Protein AF-A0A258B4U4-F1 (afdb_monomer)

Structure (mmCIF, N/CA/C/O backbone):
data_AF-A0A258B4U4-F1
#
_entry.id   AF-A0A258B4U4-F1
#
loop_
_atom_site.group_PDB
_atom_site.id
_atom_site.type_symbol
_atom_site.label_atom_id
_atom_site.label_alt_id
_atom_site.label_comp_id
_atom_site.label_asym_id
_atom_site.label_entity_id
_atom_site.label_seq_id
_atom_site.pdbx_PDB_ins_code
_atom_site.Cartn_x
_atom_site.Cartn_y
_atom_site.Cartn_z
_atom_site.occupancy
_atom_site.B_iso_or_equiv
_atom_site.auth_seq_id
_atom_site.auth_comp_id
_atom_site.auth_asym_id
_atom_site.auth_atom_id
_atom_site.pdbx_PDB_model_num
ATOM 1 N N . MET A 1 1 ? -0.368 -14.043 3.977 1.00 57.28 1 MET A N 1
ATOM 2 C CA . MET A 1 1 ? -0.980 -13.979 5.324 1.00 57.28 1 MET A CA 1
ATOM 3 C C . MET A 1 1 ? -2.438 -13.569 5.153 1.00 57.28 1 MET A C 1
ATOM 5 O O . MET A 1 1 ? -2.801 -13.131 4.064 1.00 57.28 1 MET A O 1
ATOM 9 N N . THR A 1 2 ? -3.269 -13.722 6.181 1.00 54.84 2 THR A N 1
ATOM 10 C CA . THR A 1 2 ? -4.687 -13.331 6.121 1.00 54.84 2 THR A CA 1
ATOM 11 C C . THR A 1 2 ? -5.037 -12.535 7.359 1.00 54.84 2 THR A C 1
ATOM 13 O O . THR A 1 2 ? -4.797 -13.016 8.465 1.00 54.84 2 THR A O 1
ATOM 16 N N . ASP A 1 3 ? -5.590 -11.342 7.158 1.00 57.75 3 ASP A N 1
ATOM 17 C CA . ASP A 1 3 ? -6.165 -10.527 8.219 1.00 57.75 3 ASP A CA 1
ATOM 18 C C . ASP A 1 3 ? -7.646 -10.872 8.339 1.00 57.75 3 ASP A C 1
ATOM 20 O O . ASP A 1 3 ? -8.399 -10.843 7.360 1.00 57.75 3 ASP A O 1
ATOM 24 N N . ILE A 1 4 ? -8.055 -11.219 9.555 1.00 54.72 4 ILE A N 1
ATOM 25 C CA . ILE A 1 4 ? -9.439 -11.521 9.903 1.00 54.72 4 ILE A CA 1
ATOM 26 C C . ILE A 1 4 ? -9.895 -10.446 10.876 1.00 54.72 4 ILE A C 1
ATOM 28 O O . ILE A 1 4 ? -9.302 -10.287 11.944 1.00 54.72 4 ILE A O 1
ATOM 32 N N . LEU A 1 5 ? -10.948 -9.726 10.503 1.00 55.56 5 LEU A N 1
ATOM 33 C CA . LEU A 1 5 ? -11.623 -8.789 11.386 1.00 55.56 5 LEU A CA 1
ATOM 34 C C . LEU A 1 5 ? -12.820 -9.494 12.015 1.00 55.56 5 LEU A C 1
ATOM 36 O O . LEU A 1 5 ? -13.747 -9.938 11.328 1.00 55.56 5 LEU A O 1
ATOM 40 N N . THR A 1 6 ? -12.785 -9.587 13.339 1.00 50.50 6 THR A N 1
ATOM 41 C CA . THR A 1 6 ? -13.876 -10.123 14.153 1.00 50.50 6 THR A CA 1
ATOM 42 C C . THR A 1 6 ? -14.504 -9.011 14.972 1.00 50.50 6 THR A C 1
ATOM 44 O O . THR A 1 6 ? -13.792 -8.194 15.562 1.00 50.50 6 THR A O 1
ATOM 47 N N . ARG A 1 7 ? -15.833 -9.009 15.079 1.00 46.16 7 ARG A N 1
ATOM 48 C CA . ARG A 1 7 ? -16.531 -8.094 15.985 1.00 46.16 7 ARG A CA 1
ATOM 49 C C . ARG A 1 7 ? -16.363 -8.608 17.416 1.00 46.16 7 ARG A C 1
ATOM 51 O O . ARG A 1 7 ? -16.921 -9.646 17.761 1.00 46.16 7 ARG A O 1
ATOM 58 N N . LEU A 1 8 ? -15.606 -7.898 18.252 1.00 47.12 8 LEU A N 1
ATOM 59 C CA . LEU A 1 8 ? -15.656 -8.140 19.695 1.00 47.12 8 LEU A CA 1
ATOM 60 C C . LEU A 1 8 ? -17.032 -7.701 20.239 1.00 47.12 8 LEU A C 1
ATOM 62 O O . LEU A 1 8 ? -17.660 -6.798 19.669 1.00 47.12 8 LEU A O 1
ATOM 66 N N . PRO A 1 9 ? -17.545 -8.347 21.306 1.00 41.34 9 PRO A N 1
ATOM 67 C CA . PRO A 1 9 ? -18.771 -7.909 21.963 1.00 41.34 9 PRO A CA 1
ATOM 68 C C . PRO A 1 9 ? -18.663 -6.421 22.315 1.00 41.34 9 PRO A C 1
ATOM 70 O O . PRO A 1 9 ? -17.621 -5.967 22.780 1.00 41.34 9 PRO A O 1
ATOM 73 N N . GLN A 1 10 ? -19.734 -5.678 22.021 1.00 45.78 10 GLN A N 1
ATOM 74 C CA . GLN A 1 10 ? -19.769 -4.213 22.039 1.00 45.78 10 GLN A CA 1
ATOM 75 C C . GLN A 1 10 ? -19.107 -3.634 23.305 1.00 45.78 10 GLN A C 1
ATOM 77 O O . GLN A 1 10 ? -19.483 -4.038 24.414 1.00 45.78 10 GLN A O 1
ATOM 82 N N . PRO A 1 11 ? -18.158 -2.689 23.172 1.00 42.22 11 PRO A N 1
ATOM 83 C CA . PRO A 1 11 ? -17.611 -2.004 24.328 1.00 42.22 11 PRO A CA 1
ATOM 84 C C . PRO A 1 11 ? -18.716 -1.206 25.032 1.00 42.22 11 PRO A C 1
ATOM 86 O O . PRO A 1 11 ? -19.526 -0.521 24.408 1.00 42.22 11 PRO A O 1
ATOM 89 N N . LYS A 1 12 ? -18.755 -1.302 26.365 1.00 40.03 12 LYS A N 1
ATOM 90 C CA . LYS A 1 12 ? -19.525 -0.375 27.207 1.00 40.03 12 LYS A CA 1
ATOM 91 C C . LYS A 1 12 ? -19.017 1.060 26.960 1.00 40.03 12 LYS A C 1
ATOM 93 O O . LYS A 1 12 ? -17.837 1.212 26.633 1.00 40.03 12 LYS A O 1
ATOM 98 N N . PRO A 1 13 ? -19.848 2.105 27.145 1.00 34.00 13 PRO A N 1
ATOM 99 C CA . PRO A 1 13 ? -19.436 3.486 26.894 1.00 34.00 13 PRO A CA 1
ATOM 100 C C . PRO A 1 13 ? -18.133 3.811 27.641 1.00 34.00 13 PRO A C 1
ATOM 102 O O . PRO A 1 13 ? -18.082 3.671 28.863 1.00 34.00 13 PRO A O 1
ATOM 105 N N . GLY A 1 14 ? -17.085 4.197 26.904 1.00 42.03 14 GLY A N 1
ATOM 106 C CA . GLY A 1 14 ? -15.760 4.529 27.448 1.00 42.03 14 GLY A CA 1
ATOM 107 C C . GLY A 1 14 ? -14.643 3.501 27.208 1.00 42.03 14 GLY A C 1
ATOM 108 O O . GLY A 1 14 ? -13.531 3.722 27.678 1.00 42.03 14 GLY A O 1
ATOM 109 N N . ILE A 1 15 ? -14.896 2.403 26.486 1.00 40.91 15 ILE A N 1
ATOM 110 C CA . ILE A 1 15 ? -13.865 1.422 26.103 1.00 40.91 15 ILE A CA 1
ATOM 111 C C . ILE A 1 15 ? -13.542 1.574 24.610 1.00 40.91 15 ILE A C 1
ATOM 113 O O . ILE A 1 15 ? -14.441 1.591 23.777 1.00 40.91 15 ILE A O 1
ATOM 117 N N . LEU A 1 16 ? -12.246 1.695 24.311 1.00 35.59 16 LEU A N 1
ATOM 118 C CA . LEU A 1 16 ? -11.634 1.728 22.980 1.00 35.59 16 LEU A CA 1
ATOM 119 C C . LEU A 1 16 ? -12.248 0.656 22.055 1.00 35.59 16 LEU A C 1
ATOM 121 O O . LEU A 1 16 ? -12.369 -0.498 22.470 1.00 35.59 16 LEU A O 1
ATOM 125 N N . ASP A 1 17 ? -12.596 1.008 20.813 1.00 39.72 17 ASP A N 1
ATOM 126 C CA . ASP A 1 17 ? -12.992 0.043 19.778 1.00 39.72 17 ASP A CA 1
ATOM 127 C C . ASP A 1 17 ? -11.796 -0.864 19.432 1.00 39.72 17 ASP A C 1
ATOM 129 O O . ASP A 1 17 ? -11.010 -0.600 18.519 1.00 39.72 17 ASP A O 1
ATOM 133 N N . ILE A 1 18 ? -11.615 -1.933 20.211 1.00 39.09 18 ILE A N 1
ATOM 134 C CA . ILE A 1 18 ? -10.555 -2.917 19.998 1.00 39.09 18 ILE A CA 1
ATOM 135 C C . ILE A 1 18 ? -10.959 -3.784 18.803 1.00 39.09 18 ILE A C 1
ATOM 137 O O . ILE A 1 18 ? -11.788 -4.688 18.907 1.00 39.09 18 ILE A O 1
ATOM 141 N N . HIS A 1 19 ? -10.347 -3.513 17.655 1.00 46.69 19 HIS A N 1
ATOM 142 C CA . HIS A 1 19 ? -10.395 -4.389 16.493 1.00 46.69 19 HIS A CA 1
ATOM 143 C C . HIS A 1 19 ? -9.256 -5.402 16.615 1.00 46.69 19 HIS A C 1
ATOM 145 O O . HIS A 1 19 ? -8.081 -5.055 16.505 1.00 46.69 19 HIS A O 1
ATOM 151 N N . ALA A 1 20 ? -9.597 -6.659 16.896 1.00 43.94 20 ALA A N 1
ATOM 152 C CA . ALA A 1 20 ? -8.617 -7.733 16.917 1.00 43.94 20 ALA A CA 1
ATOM 153 C C . ALA A 1 20 ? -8.314 -8.168 15.477 1.00 43.94 20 ALA A C 1
ATOM 155 O O . ALA A 1 20 ? -9.196 -8.675 14.784 1.00 43.94 20 ALA A O 1
ATOM 156 N N . TYR A 1 21 ? -7.067 -7.975 15.046 1.00 53.09 21 TYR A N 1
ATOM 157 C CA . TYR A 1 21 ? -6.529 -8.623 13.854 1.00 53.09 21 TYR A CA 1
ATOM 158 C C . TYR A 1 21 ? -6.013 -9.999 14.254 1.00 53.09 21 TYR A C 1
ATOM 160 O O . TYR A 1 21 ? -5.016 -10.112 14.970 1.00 53.09 21 TYR A O 1
ATOM 168 N N . VAL A 1 22 ? -6.690 -11.052 13.803 1.00 54.00 22 VAL A N 1
ATOM 169 C CA . VAL A 1 22 ? -6.164 -12.412 13.941 1.00 54.00 22 VAL A CA 1
ATOM 170 C C . VAL A 1 22 ? -5.401 -12.743 12.669 1.00 54.00 22 VAL A C 1
ATOM 172 O O . VAL A 1 22 ? -5.995 -12.947 11.611 1.00 54.00 22 VAL A O 1
ATOM 175 N N . GLY A 1 23 ? -4.074 -12.780 12.780 1.00 55.97 23 GLY A N 1
ATOM 176 C CA . GLY A 1 23 ? -3.212 -13.263 11.710 1.00 55.97 23 GLY A CA 1
ATOM 177 C C . GLY A 1 23 ? -3.394 -14.769 11.535 1.00 55.97 23 GLY A C 1
ATOM 178 O O . GLY A 1 23 ? -3.042 -15.549 12.420 1.00 55.97 23 GLY A O 1
ATOM 179 N N . GLY A 1 24 ? -3.953 -15.181 10.399 1.00 59.22 24 GLY A N 1
ATOM 180 C CA . GLY A 1 24 ? -4.004 -16.591 10.010 1.00 59.22 24 GLY A CA 1
ATOM 181 C C . GLY A 1 24 ? -2.632 -17.129 9.587 1.00 59.22 24 GLY A C 1
ATOM 182 O O . GLY A 1 24 ? -1.702 -16.366 9.310 1.00 59.22 24 GLY A O 1
ATOM 183 N N . MET A 1 25 ? -2.508 -18.457 9.481 1.00 64.19 25 MET A N 1
ATOM 184 C CA . MET A 1 25 ? -1.312 -19.085 8.904 1.00 64.19 25 MET A CA 1
ATOM 185 C C . MET A 1 25 ? -1.041 -18.565 7.483 1.00 64.19 25 MET A C 1
ATOM 187 O O . MET A 1 25 ? -1.942 -18.096 6.782 1.00 64.19 25 MET A O 1
ATOM 191 N N . VAL A 1 26 ? 0.212 -18.666 7.033 1.00 65.75 26 VAL A N 1
ATOM 192 C CA . VAL A 1 26 ? 0.571 -18.332 5.650 1.00 65.75 26 VAL A CA 1
ATOM 193 C C . VAL A 1 26 ? -0.230 -19.223 4.696 1.00 65.75 26 VAL A C 1
ATOM 195 O O . VAL A 1 26 ? -0.152 -20.448 4.768 1.00 65.75 26 VAL A O 1
ATOM 198 N N . ILE A 1 27 ? -1.002 -18.601 3.800 1.00 67.62 27 ILE A N 1
ATOM 199 C CA . ILE A 1 27 ? -1.620 -19.298 2.670 1.00 67.62 27 ILE A CA 1
ATOM 200 C C . ILE A 1 27 ? -0.487 -19.672 1.713 1.00 67.62 27 ILE A C 1
ATOM 202 O O . ILE A 1 27 ? 0.030 -18.815 1.000 1.00 67.62 27 ILE A O 1
ATOM 206 N N . ASN A 1 28 ? -0.074 -20.937 1.752 1.00 72.75 28 ASN A N 1
ATOM 207 C CA . ASN A 1 28 ? 0.913 -21.493 0.820 1.00 72.75 28 ASN A CA 1
ATOM 208 C C . ASN A 1 28 ? 0.250 -22.048 -0.450 1.00 72.75 28 ASN A C 1
ATOM 210 O O . ASN A 1 28 ? 0.914 -22.216 -1.469 1.00 72.75 28 ASN A O 1
ATOM 214 N N . ASP A 1 29 ? -1.057 -22.307 -0.391 1.00 78.06 29 ASP A N 1
ATOM 215 C CA . ASP A 1 29 ? -1.873 -22.735 -1.520 1.00 78.06 29 ASP A CA 1
ATOM 216 C C . ASP A 1 29 ? -2.616 -21.534 -2.114 1.00 78.06 29 ASP A C 1
ATOM 218 O O . ASP A 1 29 ? -3.745 -21.212 -1.744 1.00 78.06 29 ASP A O 1
ATOM 222 N N . TYR A 1 30 ? -1.938 -20.828 -3.016 1.00 75.31 30 TYR A N 1
ATOM 223 C CA . TYR A 1 30 ? -2.520 -19.669 -3.690 1.00 75.31 30 TYR A CA 1
ATOM 224 C C . TYR A 1 30 ? -3.675 -20.047 -4.627 1.00 75.31 30 TYR A C 1
ATOM 226 O O . TYR A 1 30 ? -4.534 -19.203 -4.866 1.00 75.31 30 TYR A O 1
ATOM 234 N N . ALA A 1 31 ? -3.719 -21.289 -5.129 1.00 80.50 31 ALA A N 1
ATOM 235 C CA . ALA A 1 31 ? -4.753 -21.741 -6.059 1.00 80.50 31 ALA A CA 1
ATOM 236 C C . ALA A 1 31 ? -6.125 -21.854 -5.377 1.00 80.50 31 ALA A C 1
ATOM 238 O O . ALA A 1 31 ? -7.134 -21.513 -5.985 1.00 80.50 31 ALA A O 1
ATOM 239 N N . HIS A 1 32 ? -6.151 -22.241 -4.100 1.00 81.62 32 HIS A N 1
ATOM 240 C CA . HIS A 1 32 ? -7.381 -22.366 -3.306 1.00 81.62 32 HIS A CA 1
ATOM 241 C C . HIS A 1 32 ? -7.557 -21.227 -2.285 1.00 81.62 32 HIS A C 1
ATOM 243 O O . HIS A 1 32 ? -8.353 -21.329 -1.348 1.00 81.62 32 HIS A O 1
ATOM 249 N N . ARG A 1 33 ? -6.825 -20.114 -2.451 1.00 82.56 33 ARG A N 1
ATOM 250 C CA . ARG A 1 33 ? -6.889 -18.939 -1.563 1.00 82.56 33 ARG A CA 1
ATOM 251 C C . ARG A 1 33 ? -8.322 -18.430 -1.398 1.00 82.56 33 ARG A C 1
ATOM 253 O O . ARG A 1 33 ? -8.728 -18.145 -0.274 1.00 82.56 33 ARG A O 1
ATOM 260 N N . ASP A 1 34 ? -9.083 -18.339 -2.483 1.00 83.94 34 ASP A N 1
ATOM 261 C CA . ASP A 1 34 ? -10.447 -17.798 -2.446 1.00 83.94 34 ASP A CA 1
ATOM 262 C C . ASP A 1 34 ? -11.412 -18.727 -1.697 1.00 83.94 34 ASP A C 1
ATOM 264 O O . ASP A 1 34 ? -12.175 -18.269 -0.849 1.00 83.94 34 ASP A O 1
ATOM 268 N N . GLU A 1 35 ? -11.303 -20.043 -1.889 1.00 86.56 35 GLU A N 1
ATOM 269 C CA . GLU A 1 35 ? -12.082 -21.024 -1.122 1.00 86.56 35 GLU A CA 1
ATOM 270 C C . GLU A 1 35 ? -11.774 -20.950 0.379 1.00 86.56 35 GLU A C 1
ATOM 272 O O . GLU A 1 35 ? -12.676 -21.013 1.218 1.00 86.56 35 GLU A O 1
ATOM 277 N N . MET A 1 36 ? -10.498 -20.779 0.743 1.00 84.06 36 MET A N 1
ATOM 278 C CA . MET A 1 36 ? -10.100 -20.587 2.138 1.00 84.06 36 MET A CA 1
ATOM 279 C C . MET A 1 36 ? -10.692 -19.304 2.724 1.00 84.06 36 MET A C 1
ATOM 281 O O . MET A 1 36 ? -11.162 -19.314 3.862 1.00 84.06 36 MET A O 1
ATOM 285 N N . VAL A 1 37 ? -10.689 -18.212 1.960 1.00 84.75 37 VAL A N 1
ATOM 286 C CA . VAL A 1 37 ? -11.292 -16.939 2.370 1.00 84.75 37 VAL A CA 1
ATOM 287 C C . VAL A 1 37 ? -12.782 -17.106 2.637 1.00 84.75 37 VAL A C 1
ATOM 289 O O . VAL A 1 37 ? -13.245 -16.688 3.696 1.00 84.75 37 VAL A O 1
ATOM 292 N N . GLU A 1 38 ? -13.519 -17.762 1.742 1.00 87.88 38 GLU A N 1
ATOM 293 C CA . GLU A 1 38 ? -14.956 -18.003 1.919 1.00 87.88 38 GLU A CA 1
ATOM 294 C C . GLU A 1 38 ? -15.251 -18.876 3.142 1.00 87.88 38 GLU A C 1
ATOM 296 O O . GLU A 1 38 ? -16.148 -18.575 3.933 1.00 87.88 38 GLU A O 1
ATOM 301 N N . ARG A 1 39 ? -14.430 -19.902 3.389 1.00 86.56 39 ARG A N 1
ATOM 302 C CA . ARG A 1 39 ? -14.548 -20.725 4.601 1.00 86.56 39 ARG A CA 1
ATOM 303 C C . ARG A 1 39 ? -14.335 -19.923 5.883 1.00 86.56 39 ARG A C 1
ATOM 305 O O . ARG A 1 39 ? -15.029 -20.171 6.864 1.00 86.56 39 ARG A O 1
ATOM 312 N N . ILE A 1 40 ? -13.387 -18.985 5.892 1.00 85.31 40 ILE A N 1
ATOM 313 C CA . ILE A 1 40 ? -13.126 -18.130 7.058 1.00 85.31 40 ILE A CA 1
ATOM 314 C C . ILE A 1 40 ? -14.256 -17.110 7.236 1.00 85.31 40 ILE A C 1
ATOM 316 O O . ILE A 1 40 ? -14.705 -16.899 8.359 1.00 85.31 40 ILE A O 1
ATOM 320 N N . LYS A 1 41 ? -14.761 -16.517 6.148 1.00 85.81 41 LYS A N 1
ATOM 321 C CA . LYS A 1 41 ? -15.911 -15.597 6.188 1.00 85.81 41 LYS A CA 1
ATOM 322 C C . LYS A 1 41 ? -17.167 -16.260 6.760 1.00 85.81 41 LYS A C 1
ATOM 324 O O . LYS A 1 41 ? -17.949 -15.591 7.423 1.00 85.81 41 LYS A O 1
ATOM 329 N N . ALA A 1 42 ? -17.348 -17.561 6.531 1.00 89.06 42 ALA A N 1
ATOM 330 C CA . ALA A 1 42 ? -18.481 -18.323 7.053 1.00 89.06 42 ALA A CA 1
ATOM 331 C C . ALA A 1 42 ? -18.415 -18.592 8.573 1.00 89.06 42 ALA A C 1
ATOM 333 O O . ALA A 1 42 ? -19.391 -19.077 9.149 1.00 89.06 42 ALA A O 1
ATOM 334 N N . VAL A 1 43 ? -17.291 -18.301 9.241 1.00 88.50 43 VAL A N 1
ATOM 335 C CA . VAL A 1 43 ? -17.159 -18.490 10.691 1.00 88.50 43 VAL A CA 1
ATOM 336 C C . VAL A 1 43 ? -18.011 -17.448 11.434 1.00 88.50 43 VAL A C 1
ATOM 338 O O . VAL A 1 43 ? -17.839 -16.246 11.214 1.00 88.50 43 VAL A O 1
ATOM 341 N N . PRO A 1 44 ? -18.903 -17.861 12.358 1.00 85.69 44 PRO A N 1
ATOM 342 C CA . PRO A 1 44 ? -19.718 -16.925 13.128 1.00 85.69 44 PRO A CA 1
ATOM 343 C C . PRO A 1 44 ? -18.872 -15.874 13.862 1.00 85.69 44 PRO A C 1
ATOM 345 O O . PRO A 1 44 ? -17.939 -16.210 14.587 1.00 85.69 44 PRO A O 1
ATOM 348 N N . GLY A 1 45 ? -19.221 -14.595 13.691 1.00 83.00 45 GLY A N 1
ATOM 349 C C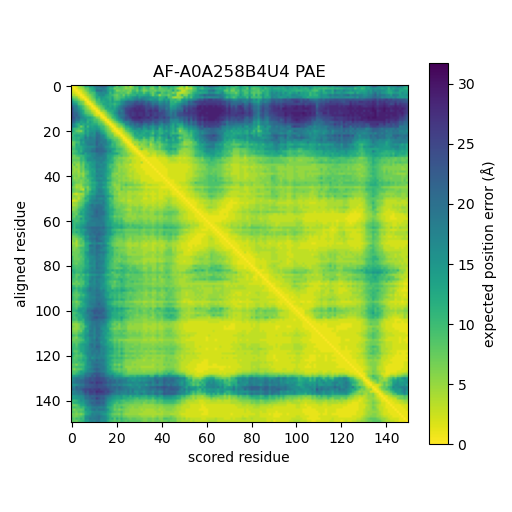A . GLY A 1 45 ? -18.518 -13.459 14.304 1.00 83.00 45 GLY A CA 1
ATOM 350 C C . GLY A 1 45 ? -17.414 -12.832 13.441 1.00 83.00 45 GLY A C 1
ATOM 351 O O . GLY A 1 45 ? -16.938 -11.743 13.775 1.00 83.00 45 GLY A O 1
ATOM 352 N N . VAL A 1 46 ? -17.047 -13.459 12.319 1.00 82.31 46 VAL A N 1
ATOM 353 C CA . VAL A 1 46 ? -16.180 -12.850 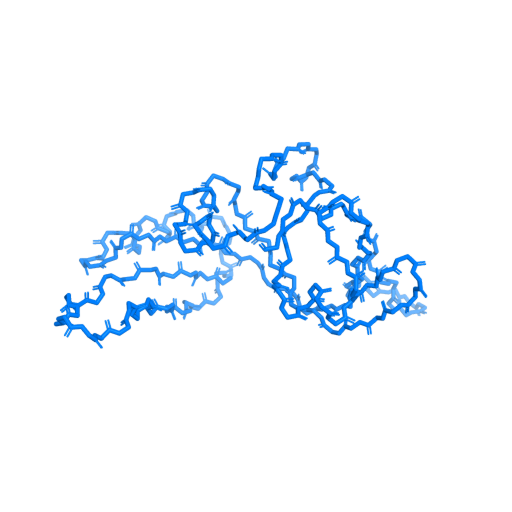11.303 1.00 82.31 46 VAL A CA 1
ATOM 354 C C . VAL A 1 46 ? -16.990 -11.851 10.487 1.00 82.31 46 VAL A C 1
ATOM 356 O O . VAL A 1 46 ? -18.034 -12.181 9.931 1.00 82.31 46 VAL A O 1
ATOM 359 N N . THR A 1 47 ? -16.512 -10.612 10.420 1.00 79.94 47 THR A N 1
ATOM 360 C CA . THR A 1 47 ? -17.173 -9.543 9.657 1.00 79.94 47 THR A CA 1
ATOM 361 C C . THR A 1 47 ? -16.445 -9.223 8.364 1.00 79.94 47 THR A C 1
ATOM 363 O O . THR A 1 47 ? -17.066 -8.738 7.424 1.00 79.94 47 THR A O 1
ATOM 366 N N . GLN A 1 48 ? -15.138 -9.483 8.302 1.00 78.38 48 GLN A N 1
ATOM 367 C CA . GLN A 1 48 ? -14.339 -9.254 7.105 1.00 78.38 48 GLN A CA 1
ATOM 368 C C . GLN A 1 48 ? -13.093 -10.143 7.108 1.00 78.38 48 GLN A C 1
ATOM 370 O O . GLN A 1 48 ? -12.508 -10.424 8.154 1.00 78.38 48 GLN A O 1
ATOM 375 N N . VAL A 1 49 ? -12.685 -10.571 5.915 1.00 81.75 49 VAL A N 1
ATOM 376 C CA . VAL A 1 49 ? -11.469 -11.356 5.683 1.00 81.75 49 VAL A CA 1
ATOM 377 C C . VAL A 1 49 ? -10.723 -10.723 4.520 1.00 81.75 49 VAL A C 1
ATOM 379 O O . VAL A 1 49 ? -11.293 -10.570 3.441 1.00 81.75 49 VAL A O 1
ATOM 382 N N . SER A 1 50 ? -9.461 -10.369 4.744 1.00 81.50 50 SER A N 1
ATOM 383 C CA . SER A 1 50 ? -8.590 -9.740 3.754 1.00 81.50 50 SER A CA 1
ATOM 384 C C . SER A 1 50 ? -7.261 -10.486 3.667 1.00 81.50 50 SER A C 1
ATOM 386 O O . SER A 1 50 ? -6.459 -10.456 4.604 1.00 81.50 50 SER A O 1
ATOM 388 N N . PRO A 1 51 ? -6.983 -11.182 2.558 1.00 83.12 51 PRO A N 1
ATOM 389 C CA . PRO A 1 51 ? -5.667 -11.761 2.330 1.00 83.12 51 PRO A CA 1
ATOM 390 C C . PRO A 1 51 ? -4.687 -10.679 1.913 1.00 83.12 51 PRO A C 1
ATOM 392 O O . PRO A 1 51 ? -4.994 -9.844 1.061 1.00 83.12 51 PRO A O 1
ATOM 395 N N . PHE A 1 52 ? -3.478 -10.757 2.450 1.00 85.81 52 PHE A N 1
ATOM 396 C CA . PHE A 1 52 ? -2.418 -9.814 2.138 1.00 85.81 52 PHE A CA 1
ATOM 397 C C . PHE A 1 52 ? -1.066 -10.510 1.997 1.00 85.81 52 PHE A C 1
ATOM 399 O O . PHE A 1 52 ? -0.784 -11.559 2.597 1.00 85.81 52 PHE A O 1
ATOM 406 N N . VAL A 1 53 ? -0.197 -9.884 1.214 1.00 85.69 53 VAL A N 1
ATOM 407 C CA . VAL A 1 53 ? 1.227 -10.212 1.154 1.00 85.69 53 VAL A CA 1
ATOM 408 C C . VAL A 1 53 ? 1.968 -9.164 1.962 1.00 85.69 53 VAL A C 1
ATOM 410 O O . VAL A 1 53 ? 1.658 -7.983 1.869 1.00 85.69 53 VAL A O 1
ATOM 413 N N . GLN A 1 54 ? 2.936 -9.582 2.766 1.00 87.00 54 GLN A N 1
ATOM 414 C CA . GLN A 1 54 ? 3.768 -8.666 3.533 1.00 87.00 54 GLN A CA 1
ATOM 415 C C . GLN A 1 54 ? 5.229 -9.007 3.294 1.00 87.00 54 GLN A C 1
ATOM 417 O O . GLN A 1 54 ? 5.615 -10.170 3.399 1.00 87.00 54 GLN A O 1
ATOM 422 N N . SER A 1 55 ? 6.027 -7.991 2.988 1.00 86.25 55 SER A N 1
ATOM 423 C CA . SER A 1 55 ? 7.469 -8.118 2.818 1.00 86.25 55 SER A CA 1
ATOM 424 C C . SER A 1 55 ? 8.174 -7.021 3.605 1.00 86.25 55 SER A C 1
ATOM 426 O O . SER A 1 55 ? 7.798 -5.856 3.468 1.00 86.25 55 SER A O 1
ATOM 428 N N . PRO A 1 56 ? 9.211 -7.341 4.395 1.00 90.31 56 PRO A N 1
ATOM 429 C CA . PRO A 1 56 ? 10.123 -6.316 4.874 1.00 90.31 56 PRO A CA 1
ATOM 430 C C . PRO A 1 56 ? 10.890 -5.705 3.690 1.00 90.31 56 PRO A C 1
ATOM 432 O O . PRO A 1 56 ? 11.124 -6.365 2.670 1.00 90.31 56 PRO A O 1
ATOM 435 N N . GLY A 1 57 ? 11.285 -4.447 3.832 1.00 92.31 57 GLY A N 1
ATOM 436 C CA . GLY A 1 57 ? 12.051 -3.702 2.844 1.00 92.31 57 GLY A CA 1
ATOM 437 C C . GLY A 1 57 ? 12.579 -2.387 3.405 1.00 92.31 57 GLY A C 1
ATOM 438 O O . GLY A 1 57 ? 12.503 -2.123 4.606 1.00 92.31 57 GLY A O 1
ATOM 439 N N . LEU A 1 58 ? 13.117 -1.565 2.513 1.00 94.31 58 LEU A N 1
ATOM 440 C CA . LEU A 1 58 ? 13.528 -0.195 2.791 1.00 94.31 58 LEU A CA 1
ATOM 441 C C . LEU A 1 58 ? 12.624 0.763 2.022 1.00 94.31 58 LEU A C 1
ATOM 443 O O . LEU A 1 58 ? 12.281 0.499 0.870 1.00 94.31 58 LEU A O 1
ATOM 447 N N . ALA A 1 59 ? 12.268 1.875 2.647 1.00 95.38 59 ALA A N 1
ATOM 448 C CA . ALA A 1 59 ? 11.675 3.020 1.976 1.00 95.38 59 ALA A CA 1
ATOM 449 C C . ALA A 1 59 ? 12.676 4.174 1.985 1.00 95.38 59 ALA A C 1
ATOM 451 O O . ALA A 1 59 ? 13.418 4.330 2.955 1.00 95.38 59 ALA A O 1
ATOM 452 N N . GLN A 1 60 ? 12.700 4.958 0.913 1.00 96.00 60 GLN A N 1
ATOM 453 C CA . GLN A 1 60 ? 13.582 6.106 0.761 1.00 96.00 60 GLN A CA 1
ATOM 454 C C . GLN A 1 60 ? 12.842 7.263 0.089 1.00 96.00 60 GLN A C 1
ATOM 456 O O . GLN A 1 60 ? 12.207 7.066 -0.950 1.00 96.00 60 GLN A O 1
ATOM 461 N N . ASN A 1 61 ? 12.939 8.462 0.661 1.00 96.62 61 ASN A N 1
ATOM 462 C CA . ASN A 1 61 ? 12.397 9.680 0.059 1.00 96.62 61 ASN A CA 1
ATOM 463 C C . ASN A 1 61 ? 13.368 10.282 -0.980 1.00 96.62 61 ASN A C 1
ATOM 465 O O . ASN A 1 61 ? 14.528 9.875 -1.089 1.00 96.62 61 ASN A O 1
ATOM 469 N N . ILE A 1 62 ? 12.922 11.300 -1.718 1.00 95.00 62 ILE A N 1
ATOM 470 C CA . ILE A 1 62 ? 13.743 11.974 -2.744 1.00 95.00 62 ILE A CA 1
ATOM 471 C C . ILE A 1 62 ? 14.994 12.680 -2.187 1.00 95.00 62 ILE A C 1
ATOM 473 O O . ILE A 1 62 ? 15.932 12.953 -2.931 1.00 95.00 62 ILE A O 1
ATOM 477 N N . GLN A 1 63 ? 15.028 12.968 -0.882 1.00 94.38 63 GLN A N 1
ATOM 478 C CA . GLN A 1 63 ? 16.151 13.607 -0.187 1.00 94.38 63 GLN A CA 1
ATOM 479 C C . GLN A 1 63 ? 17.174 12.586 0.349 1.00 94.38 63 GLN A C 1
ATOM 481 O O . GLN A 1 63 ? 18.183 12.976 0.934 1.00 94.38 63 GLN A O 1
ATOM 486 N N . GLY A 1 64 ? 16.933 11.284 0.159 1.00 93.06 64 GLY A N 1
ATOM 487 C CA . GLY A 1 64 ? 17.808 10.199 0.608 1.00 93.06 64 GLY A CA 1
ATOM 488 C C . GLY A 1 64 ? 17.553 9.706 2.037 1.00 93.06 64 GLY A C 1
ATOM 489 O O . GLY A 1 64 ? 18.216 8.761 2.475 1.00 93.06 64 GLY A O 1
ATOM 490 N N . VAL A 1 65 ? 16.579 10.272 2.759 1.00 94.62 65 VAL A N 1
ATOM 491 C CA . VAL A 1 65 ? 16.145 9.751 4.066 1.00 94.62 65 VAL A CA 1
ATOM 492 C C . VAL A 1 65 ? 15.587 8.351 3.855 1.00 94.62 65 VAL A C 1
ATOM 494 O O . VAL A 1 65 ? 14.751 8.152 2.977 1.00 94.62 65 VAL A O 1
ATOM 497 N N . SER A 1 66 ? 16.091 7.377 4.616 1.00 94.44 66 SER A N 1
ATOM 498 C CA . SER A 1 66 ? 15.776 5.960 4.420 1.00 94.44 66 SER A CA 1
ATOM 499 C C . SER A 1 66 ? 15.411 5.280 5.735 1.00 94.44 66 SER A C 1
ATOM 501 O O . SER A 1 66 ? 16.040 5.539 6.760 1.00 94.44 66 SER A O 1
ATOM 503 N N . GLY A 1 67 ? 14.435 4.376 5.698 1.00 93.19 67 GLY A N 1
ATOM 504 C CA . GLY A 1 67 ? 13.952 3.647 6.870 1.00 93.19 67 GLY A CA 1
ATOM 505 C C . GLY A 1 67 ? 13.498 2.229 6.538 1.00 93.19 67 GLY A C 1
ATOM 506 O O . GLY A 1 67 ? 13.194 1.906 5.387 1.00 93.19 67 GLY A O 1
ATOM 507 N N . LEU A 1 68 ? 13.457 1.367 7.555 1.00 93.25 68 LEU A N 1
ATOM 508 C CA . LEU A 1 68 ? 12.878 0.030 7.432 1.00 93.25 68 LEU A CA 1
ATOM 509 C C . LEU A 1 68 ? 11.359 0.141 7.294 1.00 93.25 68 LEU A C 1
ATOM 511 O O . LEU A 1 68 ? 10.714 0.862 8.048 1.00 93.25 68 LEU A O 1
ATOM 515 N N . ALA A 1 69 ? 10.790 -0.612 6.359 1.00 91.00 69 ALA A N 1
ATOM 516 C CA . ALA A 1 69 ? 9.359 -0.628 6.102 1.00 91.00 69 ALA A CA 1
ATOM 517 C C . ALA A 1 69 ? 8.840 -2.062 5.985 1.00 91.00 69 ALA A C 1
ATOM 519 O O . ALA A 1 69 ? 9.487 -2.934 5.402 1.00 91.00 69 ALA A O 1
ATOM 520 N N . TYR A 1 70 ? 7.628 -2.292 6.487 1.00 91.19 70 TYR A N 1
ATOM 521 C CA . TYR A 1 70 ? 6.840 -3.464 6.125 1.00 91.19 70 TYR A CA 1
ATOM 522 C C . TYR A 1 70 ? 5.880 -3.075 5.010 1.00 91.19 70 TYR A C 1
ATOM 524 O O . TYR A 1 70 ? 4.940 -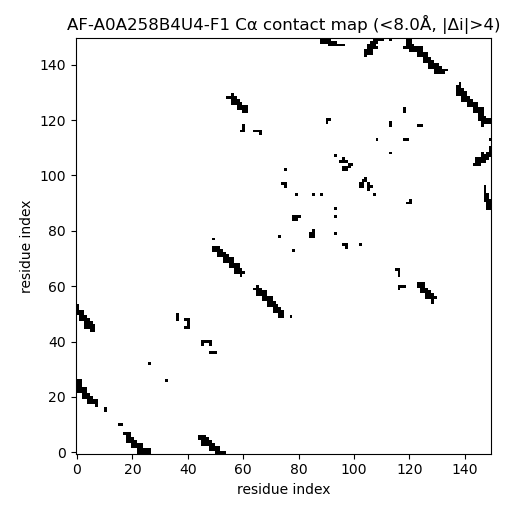2.312 5.213 1.00 91.19 70 TYR A O 1
ATOM 532 N N . ILE A 1 71 ? 6.128 -3.608 3.822 1.00 91.62 71 ILE A N 1
ATOM 533 C CA . ILE A 1 71 ? 5.341 -3.332 2.627 1.00 91.62 71 ILE A CA 1
ATOM 534 C C . ILE A 1 71 ? 4.230 -4.369 2.566 1.00 91.62 71 ILE A C 1
ATOM 536 O O . ILE A 1 71 ? 4.504 -5.573 2.550 1.00 91.62 71 ILE A O 1
ATOM 540 N N . ARG A 1 72 ? 2.980 -3.903 2.536 1.00 90.00 72 ARG A N 1
ATOM 541 C CA . ARG A 1 72 ? 1.801 -4.764 2.492 1.00 90.00 72 ARG A CA 1
ATOM 542 C C . ARG A 1 72 ? 1.068 -4.611 1.161 1.00 90.00 72 ARG A C 1
ATOM 544 O O . ARG A 1 72 ? 0.552 -3.545 0.851 1.00 90.00 72 ARG A O 1
ATOM 551 N N . GLY A 1 73 ? 1.006 -5.696 0.397 1.00 89.44 73 GLY A N 1
ATOM 552 C CA . GLY A 1 73 ? 0.155 -5.818 -0.781 1.00 89.44 73 GLY A CA 1
ATOM 553 C C . GLY A 1 73 ? -1.227 -6.313 -0.372 1.00 89.44 73 GLY A C 1
ATOM 554 O O . GLY A 1 73 ? -1.348 -7.392 0.212 1.00 89.44 73 GLY A O 1
ATOM 555 N N . VAL A 1 74 ? -2.252 -5.525 -0.676 1.00 87.69 74 VAL A N 1
ATOM 556 C CA . VAL A 1 74 ? -3.658 -5.815 -0.379 1.00 87.69 74 VAL A CA 1
ATOM 557 C C . VAL A 1 74 ? -4.498 -5.630 -1.631 1.00 87.69 74 VAL A C 1
ATOM 559 O O . VAL A 1 74 ? -4.152 -4.844 -2.511 1.00 87.69 74 VAL A O 1
ATOM 562 N N . ASP A 1 75 ? -5.616 -6.341 -1.689 1.00 86.25 75 ASP A N 1
ATOM 563 C CA . ASP A 1 75 ? -6.617 -6.115 -2.722 1.00 86.25 75 ASP A CA 1
ATOM 564 C C . ASP A 1 75 ? -7.272 -4.728 -2.562 1.00 86.25 75 ASP A C 1
ATOM 566 O O . ASP A 1 75 ? -7.601 -4.299 -1.451 1.00 86.25 75 ASP A O 1
ATOM 570 N N . ALA A 1 76 ? -7.453 -4.019 -3.678 1.00 87.06 76 ALA A N 1
ATOM 571 C CA . ALA A 1 76 ? -7.904 -2.630 -3.669 1.00 87.06 76 ALA A CA 1
ATOM 572 C C . ALA A 1 76 ? -9.373 -2.487 -3.258 1.00 87.06 76 ALA A C 1
ATOM 574 O O . ALA A 1 76 ? -9.724 -1.527 -2.570 1.00 87.06 76 ALA A O 1
ATOM 575 N N . GLU A 1 77 ? -10.232 -3.419 -3.670 1.00 85.31 77 GLU A N 1
ATOM 576 C CA . GLU A 1 77 ? -11.641 -3.425 -3.277 1.00 85.31 77 GLU A CA 1
ATOM 577 C C . GLU A 1 77 ? -11.768 -3.705 -1.779 1.00 85.31 77 GLU A C 1
ATOM 579 O O . GLU A 1 77 ? -12.449 -2.982 -1.051 1.00 85.31 77 GLU A O 1
ATOM 584 N N . THR A 1 78 ? -11.026 -4.695 -1.293 1.00 82.62 78 THR A N 1
ATOM 585 C CA . THR A 1 78 ? -11.008 -5.058 0.121 1.00 82.62 78 THR A CA 1
ATOM 586 C C . THR A 1 78 ? -10.511 -3.902 0.986 1.00 82.62 78 THR A C 1
ATOM 588 O O . THR A 1 78 ? -11.144 -3.579 1.993 1.00 82.62 78 THR A O 1
ATOM 591 N N . LEU A 1 79 ? -9.432 -3.221 0.580 1.00 84.38 79 LEU A N 1
ATOM 592 C CA . LEU A 1 79 ? -8.892 -2.076 1.317 1.00 84.38 79 LEU A CA 1
ATOM 593 C C . LEU A 1 79 ? -9.890 -0.912 1.393 1.00 84.38 79 LEU A C 1
ATOM 595 O O . LEU A 1 79 ? -10.088 -0.349 2.468 1.00 84.38 79 LEU A O 1
ATOM 599 N N . LYS A 1 80 ? -10.572 -0.593 0.284 1.00 84.94 80 LYS A N 1
ATOM 600 C CA . LYS A 1 80 ? -11.630 0.438 0.243 1.00 84.94 80 LYS A CA 1
ATOM 601 C C . LYS A 1 80 ? -12.814 0.095 1.144 1.00 84.94 80 LYS A C 1
ATOM 603 O O . LYS A 1 80 ? -13.458 0.991 1.678 1.00 84.94 80 LYS A O 1
ATOM 608 N N . ASN A 1 81 ? -13.069 -1.193 1.340 1.00 81.62 81 ASN A N 1
ATOM 609 C CA . ASN A 1 81 ? -14.114 -1.695 2.222 1.00 81.62 81 ASN A CA 1
ATOM 610 C C . ASN A 1 81 ? -13.623 -1.959 3.652 1.00 81.62 81 ASN A C 1
ATOM 612 O O . ASN A 1 81 ? -14.361 -2.557 4.428 1.00 81.62 81 ASN A O 1
ATOM 616 N N . THR A 1 82 ? -12.397 -1.567 4.017 1.00 81.38 82 THR A N 1
ATOM 617 C CA . THR A 1 82 ? -11.853 -1.727 5.374 1.00 81.38 82 THR A CA 1
ATOM 618 C C . THR A 1 82 ? -11.974 -0.390 6.127 1.00 81.38 82 THR A C 1
ATOM 620 O O . THR A 1 82 ? -11.132 0.495 5.934 1.00 81.38 82 THR A O 1
ATOM 623 N N . PRO A 1 83 ? -12.989 -0.199 7.001 1.00 77.44 83 PRO A N 1
ATOM 624 C CA . PRO A 1 83 ? -13.310 1.117 7.561 1.00 77.44 83 PRO A CA 1
ATOM 625 C C . PRO A 1 83 ? -12.171 1.729 8.369 1.00 77.44 83 PRO A C 1
ATOM 627 O O . PRO A 1 83 ? -11.915 2.918 8.253 1.00 77.44 83 PRO A O 1
ATOM 630 N N . ILE A 1 84 ? -11.435 0.917 9.127 1.00 75.75 84 ILE A N 1
ATOM 631 C CA . ILE A 1 84 ? -10.313 1.390 9.946 1.00 75.75 84 ILE A CA 1
ATOM 632 C C . ILE A 1 84 ? -9.168 1.980 9.118 1.00 75.75 84 ILE A C 1
ATOM 634 O O . ILE A 1 84 ? -8.425 2.794 9.640 1.00 75.75 84 ILE A O 1
ATOM 638 N N . VAL A 1 85 ? -9.009 1.613 7.846 1.00 79.44 85 VAL A N 1
ATOM 639 C CA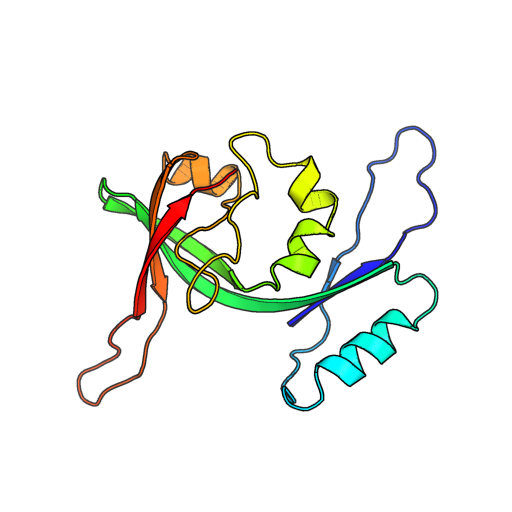 . VAL A 1 85 ? -8.020 2.279 6.991 1.00 79.44 85 VAL A CA 1
ATOM 640 C C . VAL A 1 85 ? -8.635 3.552 6.435 1.00 79.44 85 VAL A C 1
ATOM 642 O O . VAL A 1 85 ? -8.123 4.636 6.670 1.00 79.44 85 VAL A O 1
ATOM 645 N N . VAL A 1 86 ? -9.780 3.438 5.761 1.00 81.56 86 VAL A N 1
ATOM 646 C CA . VAL A 1 86 ? -10.388 4.559 5.029 1.00 81.56 86 VAL A CA 1
ATOM 647 C C . VAL A 1 86 ? -10.807 5.715 5.941 1.00 81.56 86 VAL A C 1
ATOM 649 O O . VAL A 1 86 ? -10.685 6.869 5.545 1.00 81.56 86 VAL A O 1
ATOM 652 N N . GLN A 1 87 ? -11.282 5.429 7.154 1.00 84.81 87 GLN A N 1
ATOM 653 C CA . GLN A 1 87 ? -11.730 6.445 8.112 1.00 84.81 87 GLN A CA 1
ATOM 654 C C . GLN A 1 87 ? -10.583 7.089 8.899 1.00 84.81 87 GLN A C 1
ATOM 656 O O . GLN A 1 87 ? -10.807 8.120 9.524 1.00 84.81 87 GLN A O 1
ATOM 661 N N . ASN A 1 88 ? -9.384 6.498 8.883 1.00 86.69 88 ASN A N 1
ATOM 662 C CA . ASN A 1 88 ? -8.213 7.036 9.581 1.00 86.69 88 ASN A CA 1
ATOM 663 C C . ASN A 1 88 ? -7.221 7.735 8.644 1.00 86.69 88 ASN A C 1
ATOM 665 O O . ASN A 1 88 ? -6.165 8.139 9.113 1.00 86.69 88 ASN A O 1
ATOM 669 N N . ILE A 1 89 ? -7.555 7.907 7.360 1.00 89.56 89 ILE A N 1
ATOM 670 C CA . ILE A 1 89 ? -6.762 8.755 6.465 1.00 89.56 89 ILE A CA 1
ATOM 671 C C . ILE A 1 89 ? -6.928 10.201 6.932 1.00 89.56 89 ILE A C 1
ATOM 673 O O . ILE A 1 89 ? -8.022 10.764 6.835 1.00 89.56 89 ILE A O 1
ATOM 677 N N . THR A 1 90 ? -5.859 10.793 7.454 1.00 90.62 90 THR A N 1
ATOM 678 C CA . THR A 1 90 ? -5.871 12.168 7.968 1.00 90.62 90 THR A CA 1
ATOM 679 C C . THR A 1 90 ? -5.531 13.178 6.884 1.00 90.62 90 THR A C 1
ATOM 681 O O . THR A 1 90 ? -6.020 14.306 6.916 1.00 90.62 90 THR A O 1
ATOM 684 N N . GLU A 1 91 ? -4.718 12.773 5.908 1.00 92.50 91 GLU A N 1
ATOM 685 C CA . GLU A 1 91 ? -4.281 13.616 4.798 1.00 92.50 91 GLU A CA 1
ATOM 686 C C . GLU A 1 91 ? -4.355 12.847 3.474 1.00 92.50 91 GLU A C 1
ATOM 688 O O . GLU A 1 91 ? -4.033 11.663 3.404 1.00 92.50 91 GLU A O 1
ATOM 693 N N . GLY A 1 92 ? -4.761 13.523 2.395 1.00 93.25 92 GLY A N 1
ATOM 694 C CA . GLY A 1 92 ? -4.869 12.912 1.067 1.00 93.25 92 GLY A CA 1
ATOM 695 C C . GLY A 1 92 ? -6.143 12.081 0.872 1.00 93.25 92 GLY A C 1
ATOM 696 O O . GLY A 1 92 ? -7.222 12.446 1.339 1.00 93.25 92 GLY A O 1
ATOM 697 N N . SER A 1 93 ? -6.062 11.001 0.090 1.00 92.31 93 SER A N 1
ATOM 698 C CA . SER A 1 93 ? -7.211 10.144 -0.225 1.00 92.31 93 SER A CA 1
ATOM 699 C C . SER A 1 93 ? -6.789 8.762 -0.715 1.00 92.31 93 SER A C 1
ATOM 701 O O . SER A 1 93 ? -5.850 8.635 -1.481 1.00 92.31 93 SER A O 1
ATOM 703 N N . ILE A 1 94 ? -7.568 7.720 -0.416 1.00 90.06 94 ILE A N 1
ATOM 704 C CA . ILE A 1 94 ? -7.405 6.394 -1.045 1.00 90.06 94 ILE A CA 1
ATOM 705 C C . ILE A 1 94 ? -7.789 6.374 -2.540 1.00 90.06 94 ILE A C 1
ATOM 707 O O . ILE A 1 94 ? -7.576 5.381 -3.242 1.00 90.06 94 ILE A O 1
ATOM 711 N N . LYS A 1 95 ? -8.400 7.445 -3.062 1.00 90.56 95 LYS A N 1
ATOM 712 C CA . LYS A 1 95 ? -8.827 7.513 -4.463 1.00 90.56 95 LYS A CA 1
ATOM 713 C C . LYS A 1 95 ? -7.616 7.379 -5.393 1.00 90.56 95 LYS A C 1
ATOM 715 O O . LYS A 1 95 ? -6.686 8.166 -5.324 1.00 90.56 95 LYS A O 1
ATOM 720 N N . GLY A 1 96 ? -7.672 6.401 -6.296 1.00 88.06 96 GLY A N 1
ATOM 721 C CA . GLY A 1 96 ? -6.566 6.068 -7.203 1.00 88.06 96 GLY A CA 1
ATOM 722 C C . GLY A 1 96 ? -5.756 4.847 -6.764 1.00 88.06 96 GLY A C 1
ATOM 723 O O . GLY A 1 96 ? -5.049 4.272 -7.584 1.00 88.06 96 GLY A O 1
ATOM 724 N N . PHE A 1 97 ? -5.923 4.371 -5.524 1.00 92.00 97 PHE A N 1
ATOM 725 C CA . PHE A 1 97 ? -5.293 3.127 -5.088 1.00 92.00 97 PHE A CA 1
ATOM 726 C C . PHE A 1 97 ? -5.796 1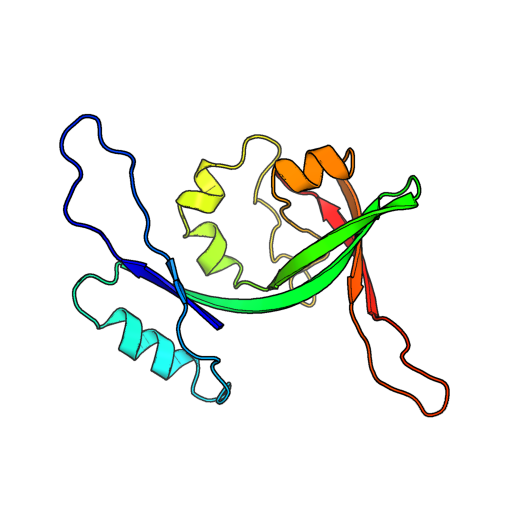.931 -5.912 1.00 92.00 97 PHE A C 1
ATOM 728 O O . PHE A 1 97 ? -7.013 1.748 -6.088 1.00 92.00 97 PHE A O 1
ATOM 735 N N . GLY A 1 98 ? -4.856 1.115 -6.396 1.00 90.75 98 GLY A N 1
ATOM 736 C CA . GLY A 1 98 ? -5.130 -0.062 -7.220 1.00 90.75 98 GLY A CA 1
ATOM 737 C C . GLY A 1 98 ? -5.418 0.234 -8.695 1.00 90.75 98 GLY A C 1
ATOM 738 O O . GLY A 1 98 ? -5.873 -0.665 -9.397 1.00 90.75 98 GLY A O 1
ATOM 739 N N . VAL A 1 99 ? -5.228 1.471 -9.167 1.00 91.62 99 VAL A N 1
ATOM 740 C CA . VAL A 1 99 ? -5.512 1.862 -10.558 1.00 91.62 99 VAL A CA 1
ATOM 741 C C . VAL A 1 99 ? -4.231 1.827 -11.390 1.00 91.62 99 VAL A C 1
ATOM 743 O O . VAL A 1 99 ? -3.276 2.532 -11.083 1.00 91.62 99 VAL A O 1
ATOM 746 N N . GLY A 1 100 ? -4.243 1.050 -12.475 1.00 90.31 100 GLY A N 1
ATOM 747 C CA . GLY A 1 100 ? -3.120 0.899 -13.404 1.00 90.31 100 GLY A CA 1
ATOM 748 C C . GLY A 1 100 ? -2.546 -0.517 -13.413 1.00 90.31 100 GLY A C 1
ATOM 749 O O . GLY A 1 100 ? -3.037 -1.415 -12.723 1.00 90.31 100 GLY A O 1
ATOM 750 N N . ASP A 1 101 ? -1.500 -0.719 -14.209 1.00 86.25 101 ASP A N 1
ATOM 751 C CA . ASP A 1 101 ? -0.863 -2.026 -14.349 1.00 86.25 101 ASP A CA 1
ATOM 752 C C . ASP A 1 101 ? -0.265 -2.491 -13.017 1.00 86.25 101 ASP A C 1
ATOM 754 O O . ASP A 1 101 ? 0.367 -1.725 -12.287 1.00 86.25 101 ASP A O 1
ATOM 758 N N . TYR A 1 102 ? -0.474 -3.769 -12.689 1.00 83.06 102 TYR A N 1
ATOM 759 C CA . TYR A 1 102 ? 0.007 -4.391 -11.448 1.00 83.06 102 TYR A CA 1
ATOM 760 C C . TYR A 1 102 ? -0.436 -3.671 -10.156 1.00 83.06 102 TYR A C 1
ATOM 762 O O . TYR A 1 102 ? 0.262 -3.732 -9.145 1.00 83.06 102 TYR A O 1
ATOM 770 N N . GLY A 1 103 ? -1.593 -2.997 -10.177 1.00 83.19 103 GLY A N 1
ATOM 771 C CA . GLY A 1 103 ? -2.123 -2.246 -9.032 1.00 83.19 103 GLY A CA 1
ATOM 772 C C . GLY A 1 103 ? -1.688 -0.777 -8.979 1.00 83.19 103 GLY A C 1
ATOM 773 O O . GLY A 1 103 ? -2.076 -0.071 -8.048 1.00 83.19 103 GLY A O 1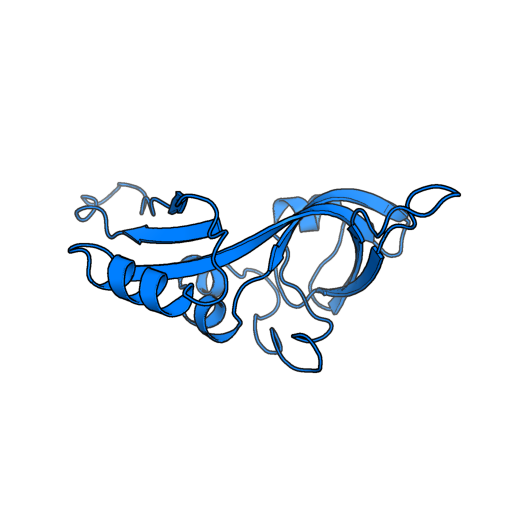
ATOM 774 N N . GLY A 1 104 ? -0.937 -0.308 -9.981 1.00 91.44 104 GLY A N 1
ATOM 775 C CA . GLY A 1 104 ? -0.571 1.094 -10.158 1.00 91.44 104 GLY A CA 1
ATOM 776 C C . GLY A 1 104 ? 0.738 1.516 -9.488 1.00 91.44 104 GLY A C 1
ATOM 777 O O . GLY A 1 104 ? 1.562 0.699 -9.060 1.00 91.44 104 GLY A O 1
ATOM 778 N N . ASP A 1 105 ? 0.916 2.834 -9.410 1.00 94.12 105 ASP A N 1
ATOM 779 C CA . ASP A 1 105 ? 2.137 3.506 -8.941 1.00 94.12 105 ASP A CA 1
ATOM 780 C C . ASP A 1 105 ? 1.875 4.351 -7.692 1.00 94.12 105 ASP A C 1
ATOM 782 O O . ASP A 1 105 ? 2.509 5.370 -7.443 1.00 94.12 105 ASP A O 1
ATOM 786 N N . SER A 1 106 ? 0.911 3.922 -6.883 1.00 95.00 106 SER A N 1
ATOM 787 C CA . SER A 1 106 ? 0.414 4.681 -5.745 1.00 95.00 106 SER A CA 1
ATOM 788 C C . SER A 1 106 ? 0.345 3.850 -4.470 1.00 95.00 106 SER A C 1
ATOM 790 O O . SER A 1 106 ? -0.003 2.671 -4.513 1.00 95.00 106 SER A O 1
ATOM 792 N N . ILE A 1 107 ? 0.642 4.475 -3.329 1.00 95.06 107 ILE A N 1
ATOM 793 C CA . ILE A 1 107 ? 0.648 3.825 -2.011 1.00 95.06 107 ILE A CA 1
ATOM 794 C C . ILE A 1 107 ? -0.061 4.668 -0.948 1.00 95.06 107 ILE A C 1
ATOM 796 O O . ILE A 1 107 ? -0.191 5.883 -1.077 1.00 95.06 107 ILE A O 1
ATOM 800 N N . LEU A 1 108 ? -0.484 4.002 0.126 1.00 94.75 108 LEU A N 1
ATOM 801 C CA . LEU A 1 108 ? -0.787 4.633 1.410 1.00 94.75 108 LEU A CA 1
ATOM 802 C C . LEU A 1 108 ? 0.380 4.380 2.364 1.00 94.75 108 LEU A C 1
ATOM 804 O O . LEU A 1 108 ? 1.011 3.320 2.306 1.00 94.75 108 LEU A O 1
ATOM 808 N N . ILE A 1 109 ? 0.653 5.337 3.241 1.00 94.94 109 ILE A N 1
ATOM 809 C CA . ILE A 1 109 ? 1.728 5.270 4.233 1.00 94.94 109 ILE A CA 1
ATOM 810 C C . ILE A 1 109 ? 1.143 5.520 5.622 1.00 94.94 109 ILE A C 1
ATOM 812 O O . ILE A 1 109 ? 0.195 6.269 5.754 1.00 94.94 109 ILE A O 1
ATOM 816 N N . GLY A 1 110 ? 1.673 4.884 6.667 1.00 92.62 110 GLY A N 1
ATOM 817 C CA . GLY A 1 110 ? 1.234 5.193 8.031 1.00 92.62 110 GLY A CA 1
ATOM 818 C C . GLY A 1 110 ? 1.860 6.489 8.555 1.00 92.62 110 GLY A C 1
ATOM 819 O O . GLY A 1 110 ? 3.031 6.746 8.280 1.00 92.62 110 GLY A O 1
ATOM 820 N N . ASP A 1 111 ? 1.125 7.237 9.382 1.00 92.38 111 ASP A N 1
ATOM 821 C CA . ASP A 1 111 ? 1.537 8.524 9.983 1.00 92.38 111 ASP A CA 1
ATOM 822 C C . ASP A 1 111 ? 2.956 8.527 10.577 1.00 92.38 111 ASP A C 1
ATOM 824 O O . ASP A 1 111 ? 3.760 9.401 10.263 1.00 92.38 111 ASP A O 1
ATOM 828 N N . GLY A 1 112 ? 3.326 7.514 11.369 1.00 92.06 112 GLY A N 1
ATOM 829 C CA . GLY A 1 112 ? 4.679 7.432 11.938 1.00 92.06 112 GLY A CA 1
ATOM 830 C C . GLY A 1 112 ? 5.779 7.357 10.872 1.00 92.06 112 GLY A C 1
ATOM 831 O O . GLY A 1 112 ? 6.765 8.082 10.944 1.00 92.06 112 GLY A O 1
ATOM 832 N N . MET A 1 113 ? 5.571 6.540 9.836 1.00 93.62 113 MET A N 1
ATOM 833 C CA . MET A 1 113 ? 6.537 6.401 8.744 1.00 93.62 113 MET A CA 1
ATOM 834 C C . MET A 1 113 ? 6.574 7.654 7.863 1.00 93.62 113 MET A C 1
ATOM 836 O O . MET A 1 113 ? 7.645 8.054 7.414 1.00 93.62 113 MET A O 1
ATOM 840 N N . ALA A 1 114 ? 5.421 8.285 7.627 1.00 95.50 114 ALA A N 1
ATOM 841 C CA . ALA A 1 114 ? 5.333 9.543 6.892 1.00 95.50 114 ALA A CA 1
ATOM 842 C C . ALA A 1 114 ? 6.152 10.642 7.585 1.00 95.50 114 ALA A C 1
ATOM 844 O O . ALA A 1 114 ? 6.937 11.328 6.932 1.00 95.50 114 ALA A O 1
ATOM 845 N N . ARG A 1 115 ? 6.050 10.736 8.919 1.00 94.81 115 ARG A N 1
ATOM 846 C CA . ARG A 1 115 ? 6.844 11.659 9.744 1.00 94.81 115 ARG A CA 1
ATOM 847 C C . ARG A 1 115 ? 8.334 11.349 9.703 1.00 94.81 115 ARG A C 1
ATOM 849 O O . ARG A 1 115 ? 9.120 12.264 9.478 1.00 94.81 115 ARG A O 1
ATOM 856 N N . ASP A 1 116 ? 8.716 10.085 9.876 1.00 93.44 116 ASP A N 1
ATOM 857 C CA . ASP A 1 116 ? 10.124 9.671 9.852 1.00 93.44 116 ASP A CA 1
ATOM 858 C C . ASP A 1 116 ? 10.782 9.965 8.495 1.00 93.44 116 ASP A C 1
ATOM 860 O O . ASP A 1 116 ? 11.955 10.333 8.429 1.00 93.44 116 ASP A O 1
ATOM 864 N N . MET A 1 117 ? 10.024 9.812 7.406 1.00 94.12 117 MET A N 1
ATOM 865 C CA . MET A 1 117 ? 10.495 10.055 6.041 1.00 94.12 117 MET A CA 1
ATOM 866 C C . MET A 1 117 ? 10.288 11.500 5.568 1.00 94.12 117 MET A C 1
ATOM 868 O O . MET A 1 117 ? 10.809 11.858 4.513 1.00 94.12 117 MET A O 1
ATOM 872 N N . GLY A 1 118 ? 9.540 12.326 6.304 1.00 95.38 118 GLY A N 1
ATOM 873 C CA . GLY A 1 118 ? 9.202 13.695 5.909 1.00 95.38 118 GLY A CA 1
ATOM 874 C C . GLY A 1 118 ? 8.438 13.778 4.583 1.00 95.38 118 GLY A C 1
ATOM 875 O O . GLY A 1 118 ? 8.760 14.634 3.764 1.00 95.38 118 GLY A O 1
ATOM 876 N N . VAL A 1 119 ? 7.485 12.869 4.352 1.00 96.56 119 VAL A N 1
ATOM 877 C CA . VAL A 1 119 ? 6.679 12.803 3.117 1.00 96.56 119 VAL A CA 1
ATOM 878 C C . VAL A 1 119 ? 5.188 12.940 3.416 1.00 96.56 119 VAL A C 1
ATOM 880 O O . VAL A 1 119 ? 4.723 12.504 4.468 1.00 96.56 119 VAL A O 1
ATOM 883 N N . GLY A 1 120 ? 4.436 13.490 2.467 1.00 96.56 120 GLY A N 1
ATOM 884 C CA . GLY A 1 120 ? 2.979 13.592 2.502 1.00 96.56 120 GLY A CA 1
ATOM 885 C C . GLY A 1 120 ? 2.321 13.228 1.164 1.00 96.56 120 GLY A C 1
ATOM 886 O O . GLY A 1 120 ? 2.988 12.770 0.233 1.00 96.56 120 GLY A O 1
ATOM 887 N N . PRO A 1 121 ? 0.992 13.397 1.045 1.00 97.06 121 PRO A N 1
ATOM 888 C CA . PRO A 1 121 ? 0.271 13.125 -0.195 1.00 97.06 121 PRO A CA 1
ATOM 889 C C . PRO A 1 121 ? 0.824 13.927 -1.382 1.00 97.06 121 PRO A C 1
ATOM 891 O O . PRO A 1 121 ? 0.947 15.147 -1.318 1.00 97.06 121 PRO A O 1
ATOM 894 N N . GLY A 1 122 ? 1.105 13.240 -2.488 1.00 96.50 122 GLY A N 1
ATOM 895 C CA . GLY A 1 122 ? 1.713 13.792 -3.700 1.00 96.50 122 GLY A CA 1
ATOM 896 C C . GLY A 1 122 ? 3.224 13.580 -3.794 1.00 96.50 122 GLY A C 1
ATOM 897 O O . GLY A 1 122 ? 3.758 13.628 -4.902 1.00 96.50 122 GLY A O 1
ATOM 898 N N . ASP A 1 123 ? 3.897 13.283 -2.682 1.00 97.31 123 ASP A N 1
ATOM 899 C CA . ASP A 1 123 ? 5.335 13.028 -2.682 1.00 97.31 123 ASP A CA 1
ATOM 900 C C . ASP A 1 123 ? 5.676 11.633 -3.210 1.00 97.31 123 ASP A C 1
ATOM 902 O O . ASP A 1 123 ? 4.863 10.702 -3.205 1.00 97.31 123 ASP A O 1
ATOM 906 N N . GLU A 1 124 ? 6.924 11.479 -3.644 1.00 97.19 124 GLU A N 1
ATOM 907 C CA . GLU A 1 124 ? 7.464 10.204 -4.095 1.00 97.19 124 GLU A CA 1
ATOM 908 C C . GLU A 1 124 ? 8.209 9.471 -2.979 1.00 97.19 124 GLU A C 1
ATOM 910 O O . GLU A 1 124 ? 9.034 10.035 -2.253 1.00 97.19 124 GLU A O 1
ATOM 915 N N . LEU A 1 125 ? 7.976 8.163 -2.908 1.00 96.75 125 LEU A N 1
ATOM 916 C CA . LEU A 1 125 ? 8.677 7.252 -2.019 1.00 96.75 125 LEU A CA 1
ATOM 917 C C . LEU A 1 125 ? 9.162 6.035 -2.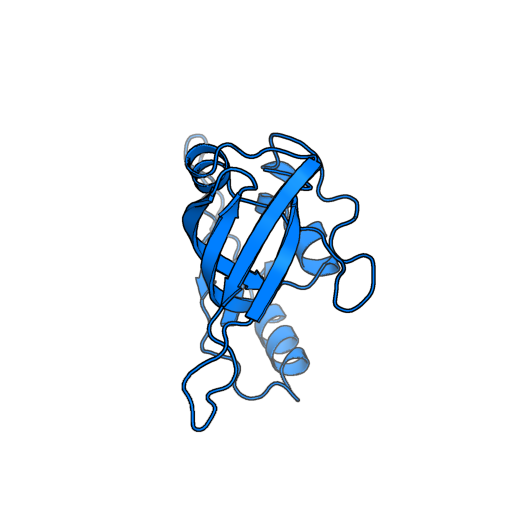806 1.00 96.75 125 LEU A C 1
ATOM 919 O O . LEU A 1 125 ? 8.393 5.331 -3.463 1.00 96.75 125 LEU A O 1
ATOM 923 N N . THR A 1 126 ? 10.461 5.767 -2.731 1.00 96.12 126 THR A N 1
ATOM 924 C CA . THR A 1 126 ? 11.075 4.608 -3.376 1.00 96.12 126 THR A CA 1
ATOM 925 C C . THR A 1 126 ? 11.123 3.440 -2.410 1.00 96.12 126 THR A C 1
ATOM 927 O O . THR A 1 126 ? 11.729 3.529 -1.346 1.00 96.12 126 THR A O 1
ATOM 930 N N . LEU A 1 127 ? 10.515 2.321 -2.801 1.00 94.38 127 LEU A N 1
ATOM 931 C CA . LEU A 1 127 ? 10.547 1.075 -2.046 1.00 94.38 127 LEU A CA 1
ATOM 932 C C . LEU A 1 127 ? 11.605 0.140 -2.625 1.00 94.38 127 LEU A C 1
ATOM 934 O O . LEU A 1 127 ? 11.653 -0.084 -3.837 1.00 94.38 127 LEU A O 1
ATOM 938 N N . MET A 1 128 ? 12.423 -0.436 -1.749 1.00 93.00 128 MET A N 1
ATOM 939 C CA . MET A 1 128 ? 13.463 -1.403 -2.080 1.00 93.00 128 MET A CA 1
ATOM 940 C C . MET A 1 128 ? 13.226 -2.702 -1.310 1.00 93.00 128 MET A C 1
ATOM 942 O O . MET A 1 128 ? 13.111 -2.706 -0.086 1.00 93.00 128 MET A O 1
ATOM 946 N N . THR A 1 129 ? 13.167 -3.822 -2.022 1.00 88.81 129 THR A N 1
ATOM 947 C CA . THR A 1 129 ? 12.973 -5.158 -1.434 1.00 88.81 129 THR A CA 1
ATOM 948 C C . THR A 1 129 ? 14.035 -6.130 -1.941 1.00 88.81 129 THR A C 1
ATOM 950 O O . THR A 1 129 ? 14.596 -5.910 -3.022 1.00 88.81 129 THR A O 1
ATOM 953 N N . PRO A 1 130 ? 14.337 -7.210 -1.194 1.00 81.38 130 PRO A N 1
ATOM 954 C CA . PRO A 1 130 ? 15.220 -8.260 -1.686 1.00 81.38 130 PRO A CA 1
ATOM 955 C C . PRO A 1 130 ? 14.717 -8.789 -3.035 1.00 81.38 130 PRO A C 1
ATOM 957 O O . PRO A 1 130 ? 13.553 -9.165 -3.170 1.00 81.38 130 PRO A O 1
ATOM 960 N N . GLY A 1 131 ? 15.575 -8.768 -4.053 1.00 74.81 131 GLY A N 1
ATOM 961 C CA . GLY A 1 131 ? 15.243 -9.294 -5.374 1.00 74.81 131 GLY A CA 1
ATOM 962 C C . GLY A 1 131 ? 15.825 -10.680 -5.617 1.00 74.81 131 GLY A C 1
ATOM 963 O O . GLY A 1 131 ? 16.179 -11.404 -4.689 1.00 74.81 131 GLY A O 1
ATOM 964 N N . THR A 1 132 ? 15.897 -11.066 -6.888 1.00 72.06 132 THR A N 1
ATOM 965 C CA . THR A 1 132 ? 16.391 -12.386 -7.286 1.00 72.06 132 THR A CA 1
ATOM 966 C C . THR A 1 132 ? 17.891 -12.494 -7.010 1.00 72.06 132 THR A C 1
ATOM 968 O O . THR A 1 132 ? 18.672 -11.638 -7.431 1.00 72.06 132 THR A O 1
ATOM 971 N N . SER A 1 133 ? 18.299 -13.563 -6.326 1.00 71.81 133 SER A N 1
ATOM 972 C CA . SER A 1 133 ? 19.712 -13.902 -6.155 1.00 71.81 133 SER A CA 1
ATOM 973 C C . SER A 1 133 ? 20.328 -14.268 -7.503 1.00 71.81 133 SER A C 1
ATOM 975 O O . SER A 1 133 ? 19.833 -15.153 -8.198 1.00 71.81 133 SER A O 1
ATOM 977 N N . THR A 1 134 ? 21.416 -13.597 -7.868 1.00 72.81 134 THR A N 1
ATOM 978 C CA . THR A 1 134 ? 22.241 -13.941 -9.032 1.00 72.81 134 THR A CA 1
ATOM 979 C C . THR A 1 134 ? 23.581 -14.513 -8.571 1.00 72.81 134 THR A C 1
ATOM 981 O O . THR A 1 134 ? 23.937 -14.401 -7.396 1.00 72.81 134 THR A O 1
ATOM 984 N N . ALA A 1 135 ? 24.365 -15.076 -9.496 1.00 73.94 135 ALA A N 1
ATOM 985 C CA . ALA A 1 135 ? 25.730 -15.534 -9.212 1.00 73.94 135 ALA A CA 1
ATOM 986 C C . ALA A 1 135 ? 26.655 -14.415 -8.677 1.00 73.94 135 ALA A C 1
ATOM 988 O O . ALA A 1 135 ? 27.682 -14.709 -8.074 1.00 73.94 135 ALA A O 1
ATOM 989 N N . PHE A 1 136 ? 26.276 -13.145 -8.863 1.00 77.81 136 PHE A N 1
ATOM 990 C CA . PHE A 1 136 ? 27.040 -11.963 -8.458 1.00 77.81 136 PHE A CA 1
ATOM 991 C C . PHE A 1 136 ? 26.436 -11.226 -7.249 1.00 77.81 136 PHE A C 1
ATOM 993 O O . PHE A 1 136 ? 26.840 -10.108 -6.943 1.00 77.81 136 PHE A O 1
ATOM 1000 N N . GLY A 1 137 ? 25.467 -11.836 -6.558 1.00 71.62 137 GLY A N 1
ATOM 1001 C CA . GLY A 1 137 ? 24.747 -11.233 -5.433 1.00 71.62 137 GLY A CA 1
ATOM 1002 C C . GLY A 1 137 ? 23.277 -10.948 -5.745 1.00 71.62 137 GLY A C 1
ATOM 1003 O O . GLY A 1 137 ? 22.775 -11.239 -6.834 1.00 71.62 137 GLY A O 1
ATOM 1004 N N . ALA A 1 138 ? 22.552 -10.417 -4.762 1.00 73.62 138 ALA A N 1
ATOM 1005 C CA . ALA A 1 138 ? 21.141 -10.077 -4.916 1.00 73.62 138 ALA A CA 1
ATOM 1006 C C . ALA A 1 138 ? 20.993 -8.667 -5.500 1.00 73.62 138 ALA A C 1
ATOM 1008 O O . ALA A 1 138 ? 21.491 -7.700 -4.925 1.00 73.62 138 ALA A O 1
ATOM 1009 N N . ILE A 1 139 ? 20.278 -8.541 -6.620 1.00 80.69 139 ILE A N 1
ATOM 1010 C CA . ILE A 1 139 ? 19.878 -7.23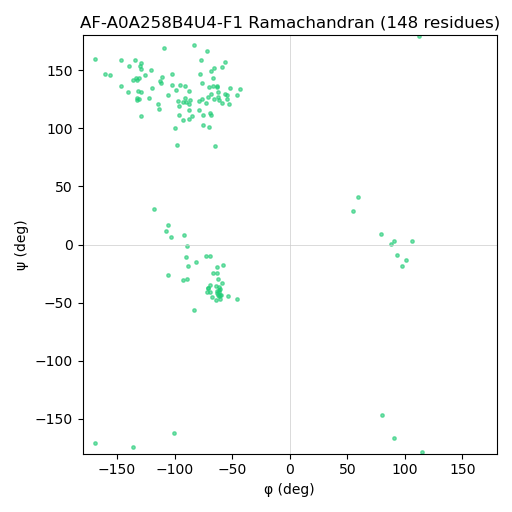2 -7.150 1.00 80.69 139 ILE A CA 1
ATOM 1011 C C . ILE A 1 139 ? 18.555 -6.860 -6.475 1.00 80.69 139 ILE A C 1
ATOM 1013 O O . ILE A 1 139 ? 17.573 -7.578 -6.681 1.00 80.69 139 ILE A O 1
ATOM 1017 N N . PRO A 1 140 ? 18.484 -5.788 -5.666 1.00 83.19 140 PRO A N 1
ATOM 1018 C CA . PRO A 1 140 ? 17.240 -5.402 -5.016 1.00 83.19 140 PRO A CA 1
ATOM 1019 C C . PRO A 1 140 ? 16.209 -4.939 -6.049 1.00 83.19 140 PRO A C 1
ATOM 1021 O O . PRO A 1 140 ? 16.535 -4.271 -7.034 1.00 83.19 140 PRO A O 1
ATOM 1024 N N . ARG A 1 141 ? 14.938 -5.266 -5.809 1.00 88.31 141 ARG A N 1
ATOM 1025 C CA . ARG A 1 141 ? 13.827 -4.702 -6.579 1.00 88.31 141 ARG A CA 1
ATOM 1026 C C . ARG A 1 141 ? 13.550 -3.309 -6.044 1.00 88.31 141 ARG A C 1
ATOM 1028 O O . ARG A 1 141 ? 13.271 -3.170 -4.856 1.00 88.31 141 ARG A O 1
ATOM 1035 N N . ARG A 1 142 ? 13.605 -2.306 -6.919 1.00 91.56 142 ARG A N 1
ATOM 1036 C CA . ARG A 1 142 ? 13.279 -0.915 -6.595 1.0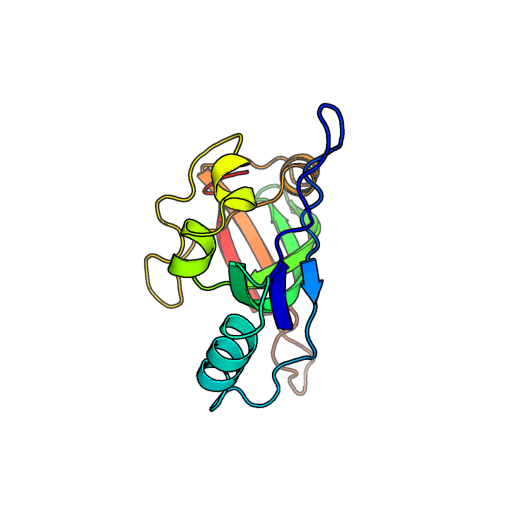0 91.56 142 ARG A CA 1
ATOM 1037 C C . ARG A 1 142 ? 12.115 -0.430 -7.448 1.00 91.56 142 ARG A C 1
ATOM 1039 O O . ARG A 1 142 ? 12.118 -0.663 -8.655 1.00 91.56 142 ARG A O 1
ATOM 1046 N N . LYS A 1 143 ? 11.150 0.247 -6.833 1.00 92.75 143 LYS A N 1
ATOM 1047 C CA . LYS A 1 143 ? 10.071 0.951 -7.536 1.00 92.75 143 LYS A CA 1
ATOM 1048 C C . LYS A 1 143 ? 9.690 2.206 -6.756 1.00 92.75 143 LYS A C 1
ATOM 1050 O O . LYS A 1 143 ? 9.597 2.162 -5.530 1.00 92.75 143 LYS A O 1
ATOM 1055 N N . THR A 1 144 ? 9.507 3.305 -7.476 1.00 95.44 144 THR A N 1
ATOM 1056 C CA . THR A 1 144 ? 9.048 4.585 -6.932 1.00 95.44 144 THR A CA 1
ATOM 1057 C C . THR A 1 144 ? 7.530 4.645 -7.024 1.00 95.44 144 THR A C 1
ATOM 1059 O O . THR A 1 144 ? 6.959 4.227 -8.030 1.00 95.44 144 THR A O 1
ATOM 1062 N N . TYR A 1 145 ? 6.897 5.109 -5.952 1.00 96.25 145 TYR A N 1
ATOM 1063 C CA . TYR A 1 145 ? 5.452 5.254 -5.837 1.00 96.25 145 TYR A CA 1
ATOM 1064 C C . TYR A 1 145 ? 5.107 6.661 -5.364 1.00 96.25 145 TYR A C 1
ATOM 1066 O O . TYR A 1 145 ? 5.863 7.260 -4.601 1.00 96.25 145 TYR A O 1
ATOM 1074 N N . THR A 1 146 ? 3.935 7.148 -5.754 1.00 97.06 146 THR A N 1
ATOM 1075 C CA . THR A 1 146 ? 3.346 8.378 -5.224 1.00 97.06 146 THR A CA 1
ATOM 1076 C C . THR A 1 146 ? 2.527 8.072 -3.973 1.00 97.06 146 THR A C 1
ATOM 1078 O O . THR A 1 146 ? 1.694 7.159 -3.963 1.00 97.06 146 THR A O 1
ATOM 1081 N N . VAL A 1 147 ? 2.736 8.842 -2.911 1.00 96.88 147 VAL A N 1
ATOM 1082 C CA . VAL A 1 147 ? 1.924 8.770 -1.696 1.00 96.88 147 VAL A CA 1
ATOM 1083 C C . VAL A 1 147 ? 0.556 9.382 -1.986 1.00 96.88 147 VAL A C 1
ATOM 1085 O O . VAL A 1 147 ? 0.458 10.538 -2.380 1.00 96.88 147 VAL A O 1
ATOM 1088 N N . LEU A 1 148 ? -0.518 8.619 -1.799 1.00 95.88 148 LEU A N 1
ATOM 1089 C CA . LEU A 1 148 ? -1.882 9.129 -1.970 1.00 95.88 148 LEU A CA 1
ATOM 1090 C C . LEU A 1 148 ? -2.490 9.654 -0.674 1.00 95.88 148 LEU A C 1
ATOM 1092 O O . LEU A 1 148 ? -3.337 10.546 -0.711 1.00 95.88 148 LEU A O 1
ATOM 1096 N N . GLY A 1 149 ? -2.088 9.084 0.458 1.00 94.00 149 GLY A N 1
ATOM 1097 C CA . GLY A 1 149 ? -2.648 9.418 1.756 1.00 94.00 149 GLY A CA 1
ATOM 1098 C C . GLY A 1 149 ? -1.854 8.838 2.917 1.00 94.00 149 GLY A C 1
ATOM 1099 O O . GLY A 1 149 ? -1.095 7.876 2.735 1.00 94.00 149 GLY A O 1
ATOM 1100 N N . VAL A 1 150 ? -2.065 9.459 4.076 1.00 92.06 150 VAL A N 1
ATOM 1101 C CA . VAL A 1 150 ? -1.476 9.131 5.380 1.00 92.06 150 VAL A CA 1
ATOM 1102 C C . VAL A 1 150 ? -2.575 8.740 6.356 1.00 92.06 150 VAL A C 1
ATOM 1104 O O . VAL A 1 150 ? -3.578 9.492 6.395 1.00 92.06 150 VAL A O 1
#

Mean predicted aligned error: 8.55 Å

Secondary structure (DSSP, 8-state):
-EEEEE--S-PPTTS----EEEEPPP---STTHHHHHHHHHTSTTEEEEEEEEEEEEEEEETT--EEEEEEEEE-HHHHHT-HHHHTT--SB-STTTT-SGGG-SEEE--HHHHHHHT--TT-EEEEEE---EETTEE--EEEEEEEEE-

Sequence (150 aa):
MTDILTRLPQPKPGILDIHAYVGGMVINDYAHRDEMVERIKAVPGVTQVSPFVQSPGLAQNIQGVSGLAYIRGVDAETLKNTPIVVQNITEGSIKGFGVGDYGGDSILIGDGMARDMGVGPGDELTLMTPGTSTAFGAIPRRKTYTVLGV

Foldseek 3Di:
DKWWWFQDDDDDPPDPRDTDTDDDDDCPPPVCVVVVLVVSCPPPRTPDMWDKDWAWWKKAFPVGQIDIDIDIGTDLVRQVVPCVNQVPFPAAHSPQQQPDPPRDQEDEDDPVVCVSRVHAAQGKMKIWGFADQDPVGTDIDIGIHGYRTD

pLDDT: mean 81.13, std 16.55, range [34.0, 97.31]

Radius of gyration: 17.43 Å; Cα contacts (8 Å, |Δi|>4): 262; chains: 1; bounding box: 47×36×42 Å

Solvent-accessible surface area (backbone atoms only — not comparable to full-atom values): 8726 Å² total; per-residue (Å²): 63,31,44,33,40,39,70,60,81,78,65,61,96,91,52,78,90,69,73,52,73,49,77,48,74,72,70,82,55,70,89,52,43,66,62,53,48,53,58,54,50,68,39,90,58,42,78,47,70,46,63,35,47,75,42,71,35,38,38,29,30,88,87,66,47,67,46,83,36,78,47,71,50,64,54,49,68,58,50,71,70,31,60,79,58,64,73,59,51,79,42,73,41,74,78,67,56,50,51,60,76,96,39,36,56,48,42,76,46,57,60,71,58,26,60,78,48,73,52,54,57,75,36,61,39,35,38,36,31,89,39,66,77,47,101,90,48,65,53,63,44,70,54,70,25,33,29,34,20,48

Nearest PDB structures (foldseek):
  5udf-assembly1_C  TM=7.688E-01  e=9.901E-09  Acinetobacter baumannii
  5udf-assembly1_D  TM=7.837E-01  e=1.481E-08  Acinetobacter baumannii
  1d8h-assembly2_C  TM=2.351E-01  e=4.308E+00  Saccharomyces cerevisiae
  3kyh-assembly1_B  TM=2.184E-01  e=4.308E+00  Saccharomyces cerevisiae